Protein AF-A0A1S6JKR5-F1 (afdb_monomer)

Organism: NCBI:txid68249

Radius of gyration: 31.99 Å; Cα contacts (8 Å, |Δi|>4): 104; chains: 1; bounding box: 75×34×95 Å

Secondary structure (DSSP, 8-state):
-PPPHHHHHHHHHHHHTT--HHHHHHHTT--HHHHHHHHHHTT-----HHHHHHHHHHHHHHHHHHHHHHHHHHHHHHHHHHHHHTTTTT-EEEEEEETTEEEEEEESS--HHHHHHHHHHHHHHHHHHHHHHHHTS-HHHHHHHHHHHHHHHHHHHHHTTTTS-------

Foldseek 3Di:
DDDDPVLLVLLVVCLVVQDALVVSCVVVVHDSVNSVVSCVVVVRDHDCPVVVVVVVVVVVVVLVVLVVLLVVLVVVLVVLVVLQVCLCVQANWDWDQDPVGIDIGGHNHDDPVSVVVSVVSSVVSVVSSVVSVVVVPDPVVVVVVVVVVVVVVVVVVVVVVVPDDDDDDDD

InterPro domains:
  IPR011681 GcrA cell cycle regulator [PF07750] (2-133)

Mean predicted aligned error: 13.27 Å

Sequence (171 aa):
MPFNDEEIEELKRLHTEGLGRNAIAREMGRSLRGVSVHAERLGLTFDRTMTAVATQAKVTDAKARRAAIVQRLYARTERLLDQLEGADDGRFKFTTSTVNGIETESLDHVPGQEEKALSGAITQYMNQAVKLEQLDGDPGVEAARSMLGSLAEGLNKLAGLDGGGDDSEEG

pLDDT: mean 87.18, std 12.85, range [38.69, 98.44]

Nearest PDB structures (foldseek):
  6nrd-assembly1_4  TM=5.412E-01  e=4.257E-01  Homo sapiens
  8k8x-assembly1_B  TM=4.772E-01  e=3.757E-01  Meiothermus taiwanensis
  6nr8-assembly1_4  TM=3.986E-01  e=3.529E-01  Homo sapiens
  8k91-assembly1_C  TM=4.305E-01  e=8.473E-01  Meiothermus taiwanensis

Solvent-accessible surface area (backbone atoms only — not comparable to full-atom values): 9899 Å² total; per-residue (Å²): 129,86,77,54,73,69,55,51,52,49,50,52,51,44,47,72,74,65,50,47,66,71,55,50,17,61,75,68,73,43,54,63,66,54,52,49,57,53,32,54,77,70,71,54,80,73,88,52,63,69,58,50,50,55,48,51,50,50,51,51,52,50,51,53,51,47,55,55,48,36,54,51,34,51,57,50,37,51,55,51,49,53,44,58,60,25,4,82,76,38,60,20,77,48,73,48,80,53,99,90,42,82,47,74,49,65,30,67,54,70,55,71,69,55,47,51,52,51,53,50,50,38,51,50,37,52,55,52,32,54,54,53,52,58,74,68,47,62,67,68,58,55,51,49,51,51,53,52,49,56,48,51,54,51,51,52,55,54,62,67,63,74,76,75,83,86,86,86,77,88,133

Structure (mmCIF, N/CA/C/O backbone):
data_AF-A0A1S6JKR5-F1
#
_entry.id   AF-A0A1S6JKR5-F1
#
loop_
_atom_site.group_PDB
_atom_site.id
_atom_site.type_symbol
_atom_site.label_atom_id
_atom_site.label_alt_id
_atom_site.label_comp_id
_atom_site.label_asym_id
_atom_site.label_entity_id
_atom_site.label_seq_id
_atom_site.pdbx_PDB_ins_code
_atom_site.Cartn_x
_atom_site.Cartn_y
_atom_site.Cartn_z
_atom_site.occupancy
_atom_site.B_iso_or_equiv
_atom_site.auth_seq_id
_atom_site.auth_comp_id
_atom_site.auth_asym_id
_atom_site.auth_atom_id
_atom_site.pdbx_PDB_model_num
ATOM 1 N N . MET A 1 1 ? -21.279 18.410 32.840 1.00 65.12 1 MET A N 1
ATOM 2 C CA . MET A 1 1 ? -22.532 19.060 33.262 1.00 65.12 1 MET A CA 1
ATOM 3 C C . MET A 1 1 ? -23.430 17.968 33.814 1.00 65.12 1 MET A C 1
ATOM 5 O O . MET A 1 1 ? -23.496 16.934 33.155 1.00 65.12 1 MET A O 1
ATOM 9 N N . PRO A 1 2 ? -23.989 18.124 35.019 1.00 78.88 2 PRO A N 1
ATOM 10 C CA . PRO A 1 2 ? -24.905 17.136 35.582 1.00 78.88 2 PRO A CA 1
ATOM 11 C C . PRO A 1 2 ? -26.202 17.083 34.763 1.00 78.88 2 PRO A C 1
ATOM 13 O O . PRO A 1 2 ? -26.639 18.116 34.259 1.00 78.88 2 PRO A O 1
ATOM 16 N N . PHE A 1 3 ? -26.772 15.887 34.607 1.00 86.81 3 PHE A N 1
ATOM 17 C CA . PHE A 1 3 ? -28.137 15.710 34.103 1.00 86.81 3 PHE A CA 1
ATOM 18 C C . PHE A 1 3 ? -29.127 16.060 35.216 1.00 86.81 3 PHE A C 1
ATOM 20 O O . PHE A 1 3 ? -28.851 15.760 36.381 1.00 86.81 3 PHE A O 1
ATOM 27 N N . ASN A 1 4 ? -30.244 16.691 34.862 1.00 90.69 4 ASN A N 1
ATOM 28 C CA . ASN A 1 4 ? -31.385 16.832 35.769 1.00 90.69 4 ASN A CA 1
ATOM 29 C C . ASN A 1 4 ? -32.280 15.573 35.715 1.00 90.69 4 ASN A C 1
ATOM 31 O O . ASN A 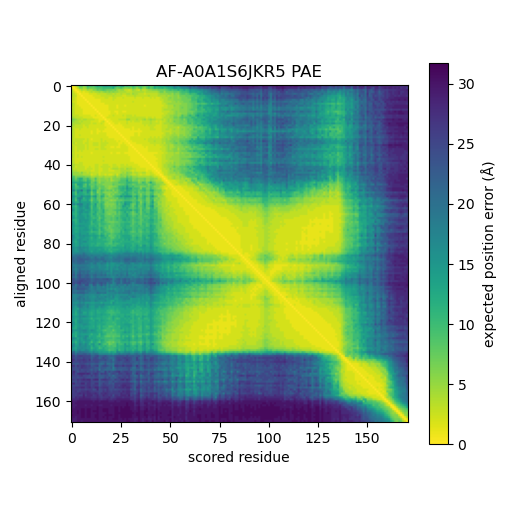1 4 ? -32.048 14.671 34.908 1.00 90.69 4 ASN A O 1
ATOM 35 N N . ASP A 1 5 ? -33.290 15.501 36.580 1.00 89.38 5 ASP A N 1
ATOM 36 C CA . ASP A 1 5 ? -34.149 14.313 36.690 1.00 89.38 5 ASP A CA 1
ATOM 37 C C . ASP A 1 5 ? -34.982 14.060 35.421 1.00 89.38 5 ASP A C 1
ATOM 39 O O . ASP A 1 5 ? -35.152 12.912 35.013 1.00 89.38 5 ASP A O 1
ATOM 43 N N . GLU A 1 6 ? -35.426 15.120 34.740 1.00 89.50 6 GLU A N 1
ATOM 44 C CA . GLU A 1 6 ? -36.140 15.025 33.458 1.00 89.50 6 GLU A CA 1
ATOM 45 C C . GLU A 1 6 ? -35.255 14.409 32.365 1.00 89.50 6 GLU A C 1
ATOM 47 O O . GLU A 1 6 ? -35.682 13.525 31.628 1.00 89.50 6 GLU A O 1
ATOM 52 N N . GLU A 1 7 ? -33.985 14.812 32.300 1.00 91.44 7 GLU A N 1
ATOM 53 C CA . GLU A 1 7 ? -33.001 14.255 31.374 1.00 91.44 7 GLU A CA 1
ATOM 54 C C . GLU A 1 7 ? -32.649 12.802 31.702 1.00 91.44 7 GLU A C 1
ATOM 56 O O . GLU A 1 7 ? -32.314 12.030 30.805 1.00 91.44 7 GLU A O 1
ATOM 61 N N . ILE A 1 8 ? -32.709 12.410 32.976 1.00 92.50 8 ILE A N 1
ATOM 62 C CA . ILE A 1 8 ? -32.499 11.020 33.392 1.00 92.50 8 ILE A CA 1
ATOM 63 C C . ILE A 1 8 ? -33.659 10.136 32.923 1.00 92.50 8 ILE A C 1
ATOM 65 O O . ILE A 1 8 ? -33.411 9.050 32.394 1.00 92.50 8 ILE A O 1
ATOM 69 N N . GLU A 1 9 ? -34.903 10.585 33.088 1.00 93.19 9 GLU A N 1
ATOM 70 C CA . GLU A 1 9 ? -36.077 9.850 32.604 1.00 93.19 9 GLU A CA 1
ATOM 71 C C . GLU A 1 9 ? -36.110 9.785 31.076 1.00 93.19 9 GLU A C 1
ATOM 73 O O . GLU A 1 9 ? -36.332 8.716 30.504 1.00 93.19 9 GLU A O 1
ATOM 78 N N . GLU A 1 10 ? -35.765 10.882 30.405 1.00 92.81 10 GLU A N 1
ATOM 79 C CA . GLU A 1 10 ? -35.659 10.913 28.950 1.00 92.81 10 GLU A CA 1
ATOM 80 C C . GLU A 1 10 ? -34.568 9.961 28.429 1.00 92.81 10 GLU A C 1
ATOM 82 O O . GLU A 1 10 ? -34.793 9.203 27.485 1.00 92.81 10 GLU A O 1
ATOM 87 N N . LEU A 1 11 ? -33.405 9.907 29.090 1.00 92.62 11 LEU A N 1
ATOM 88 C CA . LEU A 1 11 ? -32.341 8.954 28.763 1.00 92.62 11 LEU A CA 1
ATOM 89 C C . LEU A 1 11 ? -32.811 7.494 28.885 1.00 92.62 11 LEU A C 1
ATOM 91 O O . LEU A 1 11 ? -32.487 6.677 28.020 1.00 92.62 11 LEU A O 1
ATOM 95 N N . LYS A 1 12 ? -33.572 7.152 29.935 1.00 92.62 12 LYS A N 1
ATOM 96 C CA . LYS A 1 12 ? -34.139 5.802 30.115 1.00 92.62 12 LYS A CA 1
ATOM 97 C C . LYS A 1 12 ? -35.173 5.479 29.043 1.00 92.62 12 LYS A C 1
ATOM 99 O O . LYS A 1 12 ? -35.160 4.368 28.509 1.00 92.62 12 LYS A O 1
ATOM 104 N N . ARG A 1 13 ? -36.048 6.435 28.715 1.00 94.00 13 ARG A N 1
ATOM 105 C CA . ARG A 1 13 ? -37.073 6.283 27.676 1.00 94.00 13 ARG A CA 1
ATOM 106 C C . ARG A 1 13 ? -36.428 5.987 26.326 1.00 94.00 13 ARG A C 1
ATOM 108 O O . ARG A 1 13 ? -36.700 4.941 25.744 1.00 94.00 13 ARG A O 1
ATOM 115 N N . LEU A 1 14 ? -35.499 6.837 25.888 1.00 92.25 14 LEU A N 1
ATOM 116 C CA . LEU A 1 14 ? -34.803 6.677 24.608 1.00 92.25 14 LEU A CA 1
ATOM 117 C C . LEU A 1 14 ? -33.960 5.390 24.559 1.00 92.25 14 LEU A C 1
ATOM 119 O O . LEU A 1 14 ? -33.859 4.750 23.513 1.00 92.25 14 LEU A O 1
ATOM 123 N N . HIS A 1 15 ? -33.366 4.977 25.685 1.00 90.62 15 HIS A N 1
ATOM 124 C CA . HIS A 1 15 ? -32.663 3.691 25.782 1.00 90.62 15 HIS A CA 1
ATOM 125 C C . HIS A 1 15 ? -33.618 2.498 25.626 1.00 90.62 15 HIS A C 1
ATOM 127 O O . HIS A 1 15 ? -33.309 1.568 24.882 1.00 90.62 15 HIS A O 1
ATOM 133 N N . THR A 1 16 ? -34.796 2.557 26.251 1.00 90.19 16 THR A N 1
ATOM 134 C CA . THR A 1 16 ? -35.836 1.515 26.156 1.00 90.19 16 THR A CA 1
ATOM 135 C C . THR A 1 16 ? -36.433 1.428 24.749 1.00 90.19 16 THR A C 1
ATOM 137 O O . THR A 1 16 ? -36.738 0.338 24.274 1.00 90.19 16 THR A O 1
ATOM 140 N N . GLU A 1 17 ? -36.529 2.556 24.042 1.00 89.81 17 GLU A N 1
ATOM 141 C CA . GLU A 1 17 ? -36.888 2.626 22.616 1.00 89.81 17 GLU A CA 1
ATOM 142 C C . GLU A 1 17 ? -35.804 2.035 21.687 1.00 89.81 17 GLU A C 1
ATOM 144 O O . GLU A 1 17 ? -35.997 1.941 20.475 1.00 89.81 17 GLU A O 1
ATOM 149 N N . GLY A 1 18 ? -34.662 1.605 22.237 1.00 86.44 18 GLY A N 1
ATOM 150 C CA . GLY A 1 18 ? -33.584 0.948 21.502 1.00 86.44 18 GLY A CA 1
ATOM 151 C C . GLY A 1 18 ? -32.628 1.911 20.798 1.00 86.44 18 GLY A C 1
ATOM 152 O O . GLY A 1 18 ? -31.823 1.478 19.968 1.00 86.44 18 GLY A O 1
ATOM 153 N N . LEU A 1 19 ? -32.670 3.215 21.101 1.00 88.50 19 LEU A N 1
ATOM 154 C CA . LEU A 1 19 ? -31.759 4.171 20.477 1.00 88.50 19 LEU A CA 1
ATOM 155 C C . LEU A 1 19 ? -30.318 3.946 20.953 1.00 88.50 19 LEU A C 1
ATOM 157 O O . LEU A 1 19 ? -30.002 3.859 22.140 1.00 88.50 19 LEU A O 1
ATOM 161 N N . GLY A 1 20 ? -29.390 3.936 19.997 1.00 87.12 20 GLY A N 1
ATOM 162 C CA . GLY A 1 20 ? -27.963 3.916 20.299 1.00 87.12 20 GLY A CA 1
ATOM 163 C C . GLY A 1 20 ? -27.485 5.238 20.909 1.00 87.12 20 GLY A C 1
ATOM 164 O O . GLY A 1 20 ? -27.993 6.312 20.585 1.00 87.12 20 GLY A O 1
ATOM 165 N N . ARG A 1 21 ? -26.417 5.185 21.715 1.00 89.75 21 ARG A N 1
ATOM 166 C CA . ARG A 1 21 ? -25.808 6.345 22.401 1.00 89.75 21 ARG A CA 1
ATOM 167 C C . ARG A 1 21 ? -25.702 7.614 21.545 1.00 89.75 21 ARG A C 1
ATOM 169 O O . ARG A 1 21 ? -25.976 8.710 22.022 1.00 89.75 21 ARG A O 1
ATOM 176 N N . ASN A 1 22 ? -25.243 7.484 20.298 1.00 89.38 22 ASN A N 1
ATOM 177 C CA . ASN A 1 22 ? -25.026 8.638 19.421 1.00 89.38 22 ASN A CA 1
ATOM 178 C C . ASN A 1 22 ? -26.343 9.298 18.981 1.00 89.38 22 ASN A C 1
ATOM 180 O O . ASN A 1 22 ? -26.353 10.503 18.745 1.00 89.38 22 ASN A O 1
ATOM 184 N N . ALA A 1 23 ? -27.421 8.521 18.846 1.00 90.06 23 ALA A N 1
ATOM 185 C CA . ALA A 1 23 ? -28.747 9.045 18.541 1.00 90.06 23 ALA A CA 1
ATOM 186 C C . ALA A 1 23 ? -29.311 9.784 19.760 1.00 90.06 23 ALA A C 1
ATOM 188 O O . ALA A 1 23 ? -29.676 10.944 19.627 1.00 90.06 23 ALA A O 1
ATOM 189 N N . ILE A 1 24 ? -29.222 9.182 20.951 1.00 92.56 24 ILE A N 1
ATOM 190 C CA . ILE A 1 24 ? -29.636 9.810 22.218 1.00 92.56 24 ILE A CA 1
ATOM 191 C C . ILE A 1 24 ? -28.911 11.141 22.456 1.00 92.56 24 ILE A C 1
ATOM 193 O O . ILE A 1 24 ? -29.525 12.140 22.806 1.00 92.56 24 ILE A O 1
ATOM 197 N N . ALA A 1 25 ? -27.598 11.186 22.229 1.00 93.50 25 ALA A N 1
ATOM 198 C CA . ALA A 1 25 ? -26.822 12.414 22.386 1.00 93.50 25 ALA A CA 1
ATOM 199 C C . ALA A 1 25 ? -27.276 13.539 21.441 1.00 93.50 25 ALA A C 1
ATOM 201 O O . ALA A 1 25 ? -27.285 14.701 21.845 1.00 93.50 25 ALA A O 1
ATOM 202 N N . ARG A 1 26 ? -27.658 13.202 20.200 1.00 93.56 26 ARG A N 1
ATOM 203 C CA . ARG A 1 26 ? -28.218 14.174 19.251 1.00 93.56 26 ARG A CA 1
ATOM 204 C C . ARG A 1 26 ? -29.605 14.637 19.679 1.00 93.56 26 ARG A C 1
ATOM 206 O O . ARG A 1 26 ? -29.838 15.838 19.661 1.00 93.56 26 ARG A O 1
ATOM 213 N N . GLU A 1 27 ? -30.456 13.707 20.097 1.00 93.12 27 GLU A N 1
ATOM 214 C CA . GLU A 1 27 ? -31.832 13.985 20.518 1.00 93.12 27 GLU A CA 1
ATOM 215 C C . GLU A 1 27 ? -31.870 14.908 21.742 1.00 93.12 27 GLU A C 1
ATOM 217 O O . GLU A 1 27 ? -32.544 15.930 21.749 1.00 93.12 27 GLU A O 1
ATOM 222 N N . MET A 1 28 ? -31.050 14.609 22.751 1.00 92.44 28 MET A N 1
ATOM 223 C CA . MET A 1 28 ? -30.989 15.383 23.993 1.00 92.44 28 MET A CA 1
ATOM 224 C C . MET A 1 28 ? -30.105 16.639 23.892 1.00 92.44 28 MET A C 1
ATOM 226 O O . MET A 1 28 ? -29.963 17.373 24.868 1.00 92.44 28 MET A O 1
ATOM 230 N N . GLY A 1 29 ? -29.407 16.857 22.769 1.00 91.94 29 GLY A N 1
ATOM 231 C CA . GLY A 1 29 ? -28.412 17.931 22.644 1.00 91.94 29 GLY A CA 1
ATOM 232 C C . GLY A 1 29 ? -27.248 17.815 23.643 1.00 91.94 29 GLY A C 1
ATOM 233 O O . GLY A 1 29 ? -26.657 18.818 24.053 1.00 91.94 29 GLY A O 1
ATOM 234 N N . ARG A 1 30 ? -26.912 16.594 24.078 1.00 92.56 30 ARG A N 1
ATOM 235 C CA . ARG A 1 30 ? -25.883 16.319 25.093 1.00 92.56 30 ARG A CA 1
ATOM 236 C C . ARG A 1 30 ? -24.624 15.723 24.476 1.00 92.56 30 ARG A C 1
ATOM 238 O O . ARG A 1 30 ? -24.634 15.099 23.420 1.00 92.56 30 ARG A O 1
ATOM 245 N N . SER A 1 31 ? -23.492 15.884 25.161 1.00 92.50 31 SER A N 1
ATOM 246 C CA . SER A 1 31 ? -22.243 15.272 24.707 1.00 92.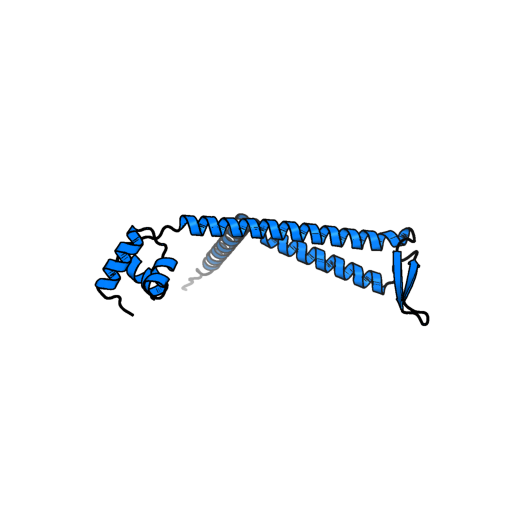50 31 SER A CA 1
ATOM 247 C C . SER A 1 31 ? -22.292 13.747 24.848 1.00 92.50 31 SER A C 1
ATOM 249 O O . SER A 1 31 ? -22.833 13.208 25.816 1.00 92.50 31 SER A O 1
ATOM 251 N N . LEU A 1 32 ? -21.639 13.039 23.922 1.00 91.62 32 LEU A N 1
ATOM 252 C CA . LEU A 1 32 ? -21.511 11.574 23.951 1.00 91.62 32 LEU A CA 1
ATOM 253 C C . LEU A 1 32 ? -20.948 11.049 25.280 1.00 91.62 32 LEU A C 1
ATOM 255 O O . LEU A 1 32 ? -21.342 9.982 25.759 1.00 91.62 32 LEU A O 1
ATOM 259 N N . ARG A 1 33 ? -20.011 11.804 25.870 1.00 91.12 33 ARG A N 1
ATOM 260 C CA . ARG A 1 33 ? -19.409 11.489 27.169 1.00 91.12 33 ARG A CA 1
ATOM 261 C C . ARG A 1 33 ? -20.423 11.641 28.299 1.00 91.12 33 ARG A C 1
ATOM 263 O O . ARG A 1 33 ? -20.469 10.767 29.154 1.00 91.12 33 ARG A O 1
ATOM 270 N N . GLY A 1 34 ? -21.238 12.698 28.281 1.00 92.25 34 GLY A N 1
ATOM 271 C CA . GLY A 1 34 ? -22.309 12.900 29.258 1.00 92.25 34 GLY A CA 1
ATOM 272 C C . GLY A 1 34 ? -23.298 11.738 29.249 1.00 92.25 34 GLY A C 1
ATOM 273 O O . GLY A 1 34 ? -23.479 11.086 30.270 1.00 92.25 34 GLY A O 1
ATOM 274 N N . VAL A 1 35 ? -23.831 11.401 28.072 1.00 92.38 35 VAL A N 1
ATOM 275 C CA . VAL A 1 35 ? -24.754 10.266 27.908 1.00 92.38 35 VAL A CA 1
ATOM 276 C C . VAL A 1 35 ? -24.126 8.952 28.383 1.00 92.38 35 VAL A C 1
ATOM 278 O O . VAL A 1 35 ? -24.772 8.206 29.105 1.00 92.38 35 VAL A O 1
ATOM 281 N N . SER A 1 36 ? -22.858 8.676 28.042 1.00 90.50 36 SER A N 1
ATOM 282 C CA . SER A 1 36 ? -22.185 7.436 28.477 1.00 90.50 36 SER A CA 1
ATOM 283 C C . SER A 1 36 ? -22.052 7.343 29.997 1.00 90.50 36 SER A C 1
ATOM 285 O O . SER A 1 36 ? -22.401 6.320 30.570 1.00 90.50 36 SER A O 1
ATOM 287 N N . VAL A 1 37 ? -21.566 8.408 30.645 1.00 92.94 37 VAL A N 1
ATOM 288 C CA . VAL A 1 37 ? -21.341 8.427 32.100 1.00 92.94 37 VAL A CA 1
ATOM 289 C C . VAL A 1 37 ? -22.659 8.286 32.861 1.00 92.94 37 VAL A C 1
ATOM 291 O O . VAL A 1 37 ? -22.720 7.582 33.865 1.00 92.94 37 VAL A O 1
ATOM 294 N N . HIS A 1 38 ? -23.721 8.945 32.396 1.00 92.19 38 HIS A N 1
ATOM 295 C CA . HIS A 1 38 ? -25.028 8.861 33.042 1.00 92.19 38 HIS A CA 1
ATOM 296 C C . HIS A 1 38 ? -25.724 7.521 32.776 1.00 92.19 38 HIS A C 1
ATOM 298 O O . HIS A 1 38 ? -26.278 6.949 33.707 1.00 92.19 38 HIS A O 1
ATOM 304 N N . ALA A 1 39 ? -25.619 6.968 31.566 1.00 90.75 39 ALA A N 1
ATOM 305 C CA . ALA A 1 39 ? -26.115 5.626 31.264 1.00 90.75 39 ALA A CA 1
ATOM 306 C C . ALA A 1 39 ? -25.418 4.553 32.119 1.00 90.75 39 ALA A C 1
ATOM 308 O O . ALA A 1 39 ? -26.088 3.693 32.680 1.00 90.75 39 ALA A O 1
ATOM 309 N N . GLU A 1 40 ? -24.096 4.649 32.293 1.00 91.06 40 GLU A N 1
ATOM 310 C CA . GLU A 1 40 ? -23.317 3.739 33.143 1.00 91.06 40 GLU A CA 1
ATOM 311 C C . GLU A 1 40 ? -23.742 3.820 34.615 1.00 91.06 40 GLU A C 1
ATOM 313 O O . GLU A 1 40 ? -23.974 2.793 35.247 1.00 91.06 40 GLU A O 1
ATOM 318 N N . ARG A 1 41 ? -23.947 5.035 35.144 1.00 90.88 41 ARG A N 1
ATOM 319 C CA . ARG A 1 41 ? -24.485 5.244 36.502 1.00 90.88 41 ARG A CA 1
ATOM 320 C C . ARG A 1 41 ? -25.880 4.646 36.701 1.00 90.88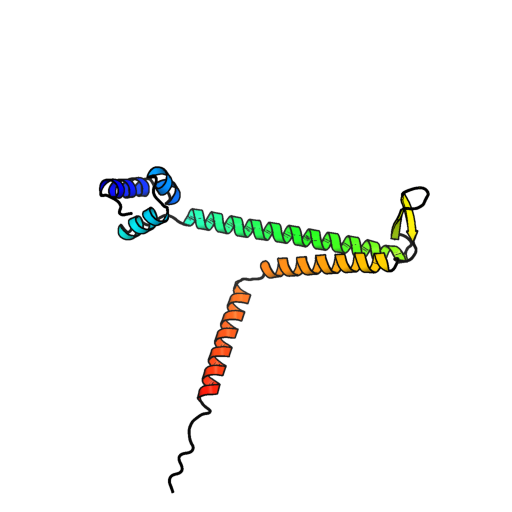 41 ARG A C 1
ATOM 322 O O . ARG A 1 41 ? -26.222 4.292 37.822 1.00 90.88 41 ARG A O 1
ATOM 329 N N . LEU A 1 42 ? -26.670 4.554 35.634 1.00 90.69 42 LEU A N 1
ATOM 330 C CA . LEU A 1 42 ? -28.013 3.971 35.629 1.00 90.69 42 LEU A CA 1
ATOM 331 C C . LEU A 1 42 ? -28.011 2.465 35.306 1.00 90.69 42 LEU A C 1
ATOM 333 O O . LEU A 1 42 ? -29.077 1.859 35.265 1.00 90.69 42 LEU A O 1
ATOM 337 N N . GLY A 1 43 ? -26.843 1.859 35.054 1.00 90.19 43 GLY A N 1
ATOM 338 C CA . GLY A 1 43 ? -26.725 0.452 34.661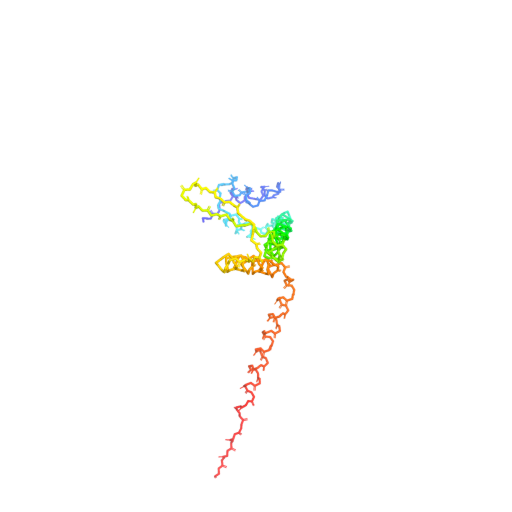 1.00 90.19 43 GLY A CA 1
ATOM 339 C C . GLY A 1 43 ? -27.228 0.144 33.244 1.00 90.19 43 GLY A C 1
ATOM 340 O O . GLY A 1 43 ? -27.431 -1.019 32.901 1.00 90.19 43 GLY A O 1
ATOM 341 N N . LEU A 1 44 ? -27.432 1.164 32.406 1.00 90.50 44 LEU A N 1
ATOM 342 C CA . LEU A 1 44 ? -27.912 1.006 31.036 1.00 90.50 44 LEU A CA 1
ATOM 343 C C . LEU A 1 44 ? -26.758 0.584 30.122 1.00 90.50 44 LEU A C 1
ATOM 345 O O . LEU A 1 44 ? -25.714 1.239 30.054 1.00 90.50 44 LEU A O 1
ATOM 349 N N . THR A 1 45 ? -26.957 -0.497 29.371 1.00 85.75 45 THR A N 1
ATOM 350 C CA . THR A 1 45 ? -25.977 -0.990 28.397 1.00 85.75 45 THR A CA 1
ATOM 351 C C . THR A 1 45 ? -26.485 -0.765 26.980 1.00 85.75 45 THR A C 1
ATOM 353 O O . THR A 1 45 ? -27.628 -1.067 26.653 1.00 85.75 45 THR A O 1
ATOM 356 N N . PHE A 1 46 ? -25.647 -0.188 26.124 1.00 85.56 46 PHE A N 1
ATOM 357 C CA . PHE A 1 46 ? -25.974 -0.021 24.709 1.00 85.56 46 PHE A CA 1
ATOM 358 C C . PHE A 1 46 ? -25.547 -1.258 23.935 1.00 85.56 46 PHE A C 1
ATOM 360 O O . PHE A 1 46 ? -24.427 -1.737 24.131 1.00 85.56 46 PHE A O 1
ATOM 367 N N . ASP A 1 47 ? -26.391 -1.713 23.013 1.00 78.31 47 ASP A N 1
ATOM 368 C CA . ASP A 1 47 ? -26.010 -2.763 22.080 1.00 78.31 47 ASP A CA 1
ATOM 369 C C . ASP A 1 47 ? -24.834 -2.294 21.204 1.00 78.31 47 ASP A C 1
ATOM 371 O O . ASP A 1 47 ? -24.899 -1.287 20.491 1.00 78.31 47 ASP A O 1
ATOM 375 N N . ARG A 1 48 ? -23.716 -3.019 21.299 1.00 76.69 48 ARG A N 1
ATOM 376 C CA . ARG A 1 48 ? -22.496 -2.765 20.522 1.00 76.69 48 ARG A CA 1
ATOM 377 C C . ARG A 1 48 ? -22.327 -3.749 19.368 1.00 76.69 48 ARG A C 1
ATOM 379 O O . ARG A 1 48 ? -21.396 -3.565 18.584 1.00 76.69 48 ARG A O 1
ATOM 386 N N . THR A 1 49 ? -23.200 -4.748 19.230 1.00 78.75 49 THR A N 1
ATOM 387 C CA . THR A 1 49 ? -23.095 -5.802 18.209 1.00 78.75 49 THR A CA 1
ATOM 388 C C . THR A 1 49 ? -23.078 -5.207 16.805 1.00 78.75 49 THR A C 1
ATOM 390 O O . THR A 1 49 ? -22.145 -5.463 16.048 1.00 78.75 49 THR A O 1
ATOM 393 N N . MET A 1 50 ? -24.006 -4.300 16.487 1.00 72.62 50 MET A N 1
ATOM 394 C CA . MET A 1 50 ? -24.039 -3.609 15.194 1.00 72.62 50 MET A CA 1
ATOM 395 C C . MET A 1 50 ? -22.765 -2.800 14.909 1.00 72.62 50 MET A C 1
ATOM 397 O O . MET A 1 50 ? -22.289 -2.763 13.776 1.00 72.62 50 MET A O 1
ATOM 401 N N . THR A 1 51 ? -22.172 -2.178 15.934 1.00 78.19 51 THR A N 1
ATOM 402 C CA . THR A 1 51 ? -20.913 -1.426 15.779 1.00 78.19 51 THR A CA 1
ATOM 403 C C . THR A 1 51 ? -19.730 -2.366 15.550 1.00 78.19 51 THR A C 1
ATOM 405 O O . THR A 1 51 ? -18.869 -2.074 14.718 1.00 78.19 51 THR A O 1
ATOM 408 N N . ALA A 1 52 ? -19.692 -3.503 16.250 1.00 74.81 52 ALA A N 1
ATOM 409 C CA . ALA A 1 52 ? -18.670 -4.529 16.073 1.00 74.81 52 ALA A CA 1
ATOM 410 C C . ALA A 1 52 ? -18.749 -5.160 14.675 1.00 74.81 52 ALA A C 1
ATOM 412 O O . ALA A 1 52 ? -17.734 -5.230 13.989 1.00 74.81 52 ALA A O 1
ATOM 413 N N . VAL A 1 53 ? -19.953 -5.509 14.206 1.00 78.69 53 VAL A N 1
ATOM 414 C CA . VAL A 1 53 ? -20.192 -6.027 12.848 1.00 78.69 53 VAL A CA 1
ATOM 415 C C . VAL A 1 53 ? -19.767 -5.008 11.791 1.00 78.69 53 VAL A C 1
ATOM 417 O O . VAL A 1 53 ? -19.023 -5.351 10.876 1.00 78.69 53 VAL A O 1
ATOM 420 N N . ALA A 1 54 ? -20.159 -3.738 11.936 1.00 74.12 54 ALA A N 1
ATOM 421 C CA . ALA A 1 54 ? -19.758 -2.684 11.003 1.00 74.12 54 ALA A CA 1
ATOM 422 C C . ALA A 1 54 ? -18.237 -2.449 10.995 1.00 74.12 54 ALA A C 1
ATOM 424 O O . ALA A 1 54 ? -17.651 -2.180 9.947 1.00 74.12 54 ALA A O 1
ATOM 425 N N . THR A 1 55 ? -17.586 -2.553 12.155 1.00 84.12 55 THR A N 1
ATOM 426 C CA . THR A 1 55 ? -16.125 -2.441 12.264 1.00 84.12 55 THR A CA 1
ATOM 427 C C . THR A 1 55 ? -15.445 -3.625 11.588 1.00 84.12 55 THR A C 1
ATOM 429 O O . THR A 1 55 ? -14.539 -3.421 10.785 1.00 84.12 55 THR A O 1
ATOM 432 N N . GLN A 1 56 ? -15.919 -4.845 11.844 1.00 78.44 56 GLN A N 1
ATOM 433 C CA . GLN A 1 56 ? -15.377 -6.052 11.233 1.00 78.44 56 GLN A CA 1
ATOM 434 C C . GLN A 1 56 ? -15.541 -6.035 9.710 1.00 78.44 56 GLN A C 1
ATOM 436 O O . GLN A 1 56 ? -14.591 -6.345 8.997 1.00 78.44 56 GLN A O 1
ATOM 441 N N . ALA A 1 57 ? -16.699 -5.595 9.207 1.00 83.12 57 ALA A N 1
ATOM 442 C CA . ALA A 1 57 ? -16.927 -5.407 7.777 1.00 83.12 57 ALA A CA 1
ATOM 443 C C . ALA A 1 57 ? -15.905 -4.433 7.170 1.00 83.12 57 ALA A C 1
ATOM 445 O O . ALA A 1 57 ? -15.245 -4.770 6.193 1.00 83.12 57 ALA A O 1
ATOM 446 N N . LYS A 1 58 ? -15.669 -3.277 7.809 1.00 85.44 58 LYS A N 1
ATOM 447 C CA . LYS A 1 58 ? -14.646 -2.315 7.359 1.00 85.44 58 LYS A CA 1
ATOM 448 C C . LYS A 1 58 ? -13.233 -2.892 7.364 1.00 85.44 58 LYS A C 1
ATOM 450 O O . LYS A 1 58 ? -12.448 -2.564 6.478 1.00 85.44 58 LYS A O 1
ATOM 455 N N . VAL A 1 59 ? -12.889 -3.713 8.356 1.00 86.44 59 VAL A N 1
ATOM 456 C CA . VAL A 1 59 ? -11.582 -4.385 8.420 1.00 86.44 59 VAL A CA 1
ATOM 457 C C . VAL A 1 59 ? -11.433 -5.364 7.256 1.00 86.44 59 VAL A C 1
ATOM 459 O O . VAL A 1 59 ? -10.412 -5.333 6.568 1.00 86.44 59 VAL A O 1
ATOM 462 N N . THR A 1 60 ? -12.460 -6.174 6.992 1.00 86.50 60 THR A N 1
ATOM 463 C CA . THR A 1 60 ? -12.490 -7.099 5.853 1.00 86.50 60 THR A CA 1
ATOM 464 C C . THR A 1 60 ? -12.385 -6.351 4.523 1.00 86.50 60 THR A C 1
ATOM 466 O O . THR A 1 60 ? -11.546 -6.702 3.694 1.00 86.50 60 THR A O 1
ATOM 469 N N . ASP A 1 61 ? -13.148 -5.271 4.341 1.00 88.12 61 ASP A N 1
ATOM 470 C CA . ASP A 1 61 ? -13.100 -4.437 3.135 1.00 88.12 61 ASP A CA 1
ATOM 471 C C . ASP A 1 61 ? -11.719 -3.800 2.936 1.00 88.12 61 ASP A C 1
ATOM 473 O O . ASP A 1 61 ? -11.192 -3.750 1.822 1.00 88.12 61 ASP A O 1
ATOM 477 N N . ALA A 1 62 ? -11.101 -3.322 4.020 1.00 89.06 62 ALA A N 1
ATOM 478 C CA . ALA A 1 62 ? -9.765 -2.743 3.977 1.00 89.06 62 ALA A CA 1
ATOM 479 C C . ALA A 1 62 ? -8.709 -3.786 3.588 1.00 89.06 62 ALA A C 1
ATOM 481 O O . ALA A 1 62 ? -7.851 -3.487 2.756 1.00 89.06 62 ALA A O 1
ATOM 482 N N . LYS A 1 63 ? -8.798 -5.006 4.133 1.00 90.75 63 LYS A N 1
ATOM 483 C CA . LYS A 1 63 ? -7.921 -6.128 3.770 1.00 90.75 63 LYS A CA 1
ATOM 484 C C . LYS A 1 63 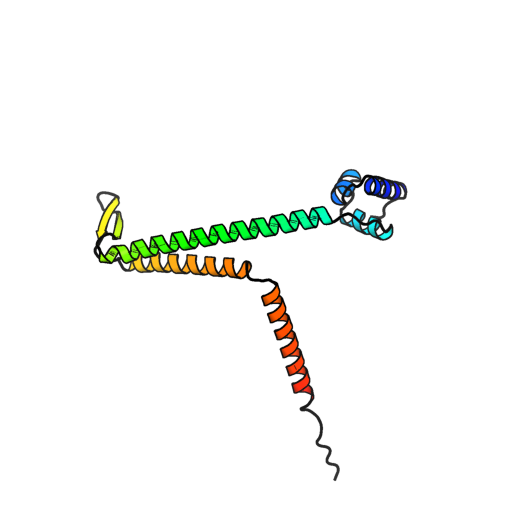? -8.089 -6.512 2.299 1.00 90.75 63 LYS A C 1
ATOM 486 O O . LYS A 1 63 ? -7.104 -6.607 1.573 1.00 90.75 63 LYS A O 1
ATOM 491 N N . ALA A 1 64 ? -9.328 -6.630 1.819 1.00 92.50 64 ALA A N 1
ATOM 492 C CA . ALA A 1 64 ? -9.606 -6.906 0.410 1.00 92.50 64 ALA A CA 1
ATOM 493 C C . ALA A 1 64 ? -9.031 -5.815 -0.513 1.00 92.50 64 ALA A C 1
ATOM 495 O O . ALA A 1 64 ? -8.414 -6.112 -1.537 1.00 92.50 64 ALA A O 1
ATOM 496 N N . ARG A 1 65 ? -9.170 -4.540 -0.127 1.00 94.75 65 ARG A N 1
ATOM 497 C CA . ARG A 1 65 ? -8.604 -3.417 -0.884 1.00 94.75 65 ARG A CA 1
ATOM 498 C C . ARG A 1 65 ? -7.076 -3.440 -0.904 1.00 94.75 65 ARG A C 1
ATOM 500 O O . ARG A 1 65 ? -6.499 -3.161 -1.953 1.00 94.75 65 ARG A O 1
ATOM 507 N N . ARG A 1 66 ? -6.420 -3.766 0.213 1.00 95.38 66 ARG A N 1
ATOM 508 C CA . ARG A 1 66 ? -4.956 -3.910 0.263 1.00 95.38 66 ARG A CA 1
ATOM 509 C C . ARG A 1 66 ? -4.475 -5.045 -0.631 1.00 95.38 66 ARG A C 1
ATOM 511 O O . ARG A 1 66 ? -3.607 -4.798 -1.463 1.00 95.38 66 ARG A O 1
ATOM 518 N N . ALA A 1 67 ? -5.105 -6.216 -0.563 1.00 95.12 67 ALA A N 1
ATOM 519 C CA . ALA A 1 67 ? -4.787 -7.340 -1.443 1.00 95.12 67 ALA A CA 1
ATOM 520 C C . ALA A 1 67 ? -4.904 -6.958 -2.932 1.00 95.12 67 ALA A C 1
ATOM 522 O O . ALA A 1 67 ? -4.003 -7.236 -3.721 1.00 95.12 67 ALA A O 1
ATOM 523 N N . ALA A 1 68 ? -5.962 -6.238 -3.318 1.00 96.88 68 ALA A N 1
ATOM 524 C CA . ALA A 1 68 ? -6.121 -5.754 -4.691 1.00 96.88 68 ALA A CA 1
ATOM 525 C C . ALA A 1 68 ? -5.023 -4.757 -5.114 1.00 96.88 68 ALA A C 1
ATOM 527 O O . ALA A 1 68 ? -4.597 -4.754 -6.268 1.00 96.88 68 ALA A O 1
ATOM 528 N N . ILE A 1 69 ? -4.550 -3.903 -4.200 1.00 97.88 69 ILE A N 1
ATOM 529 C CA . ILE A 1 69 ? -3.435 -2.984 -4.469 1.00 97.88 69 ILE A CA 1
ATOM 530 C C . ILE A 1 69 ? -2.131 -3.762 -4.655 1.00 97.88 69 ILE A C 1
ATOM 532 O O . ILE A 1 69 ? -1.421 -3.493 -5.618 1.00 97.88 69 ILE A O 1
ATOM 536 N N . VAL A 1 70 ? -1.846 -4.740 -3.793 1.00 98.00 70 VAL A N 1
ATOM 537 C CA . VAL A 1 70 ? -0.660 -5.607 -3.898 1.00 98.00 70 VAL A CA 1
ATOM 538 C C . VAL A 1 70 ? -0.612 -6.298 -5.261 1.00 98.00 70 VAL A C 1
ATOM 540 O O . VAL A 1 70 ? 0.386 -6.181 -5.967 1.00 98.00 70 VAL A O 1
ATOM 543 N N . GLN A 1 71 ? -1.722 -6.897 -5.701 1.00 98.00 71 GLN A N 1
ATOM 544 C CA . GLN A 1 71 ? -1.818 -7.521 -7.028 1.00 98.00 71 GLN A CA 1
ATOM 545 C C . GLN A 1 71 ? -1.510 -6.536 -8.166 1.00 98.00 71 GLN A C 1
ATOM 547 O O . GLN A 1 71 ? -0.816 -6.868 -9.122 1.00 98.00 71 GLN A O 1
ATOM 552 N N . ARG A 1 72 ? -1.977 -5.286 -8.058 1.00 98.25 72 ARG A N 1
ATOM 553 C CA . ARG A 1 72 ? -1.669 -4.243 -9.051 1.00 98.25 72 ARG A CA 1
ATOM 554 C C . ARG A 1 72 ? -0.207 -3.806 -9.023 1.00 98.25 72 ARG A C 1
ATOM 556 O O . ARG A 1 72 ? 0.310 -3.438 -10.074 1.00 98.25 72 ARG A O 1
ATOM 563 N N . LEU A 1 73 ? 0.434 -3.801 -7.854 1.00 98.25 73 LEU A N 1
ATOM 564 C CA . LEU A 1 73 ? 1.860 -3.501 -7.727 1.00 98.25 73 LEU A CA 1
ATOM 565 C C . LEU A 1 73 ? 2.696 -4.602 -8.382 1.00 98.25 73 LEU A C 1
ATOM 567 O O . LEU A 1 73 ? 3.561 -4.273 -9.185 1.00 98.25 73 LEU A O 1
ATOM 571 N N . TYR A 1 74 ? 2.374 -5.876 -8.140 1.00 98.19 74 TYR A N 1
ATOM 572 C CA . TYR A 1 74 ? 3.023 -7.007 -8.813 1.00 98.19 74 TYR A CA 1
ATOM 573 C C . TYR A 1 74 ? 2.843 -6.956 -10.326 1.00 98.19 74 TYR A C 1
ATOM 575 O O . TYR A 1 74 ? 3.837 -6.912 -11.044 1.00 98.19 74 TYR A O 1
ATOM 583 N N . ALA A 1 75 ? 1.614 -6.779 -10.813 1.00 98.38 75 ALA A N 1
ATOM 584 C CA . ALA A 1 75 ? 1.364 -6.637 -12.246 1.00 98.38 75 ALA A CA 1
ATOM 585 C C . ALA A 1 75 ? 2.085 -5.424 -12.868 1.00 98.38 75 ALA A C 1
ATOM 587 O O . ALA A 1 75 ? 2.374 -5.405 -14.064 1.00 98.38 75 ALA A O 1
ATOM 588 N N . ARG A 1 76 ? 2.349 -4.363 -12.092 1.00 98.06 76 ARG A N 1
ATOM 589 C CA . ARG A 1 76 ? 3.140 -3.224 -12.572 1.00 98.06 76 ARG A CA 1
ATOM 590 C C . ARG A 1 76 ? 4.625 -3.563 -12.616 1.00 98.06 76 ARG A C 1
ATOM 592 O O . ARG A 1 76 ? 5.261 -3.187 -13.593 1.00 98.06 76 ARG A O 1
ATOM 599 N N . THR A 1 77 ? 5.145 -4.251 -11.603 1.00 98.38 77 THR A N 1
ATOM 600 C CA . THR A 1 77 ? 6.522 -4.754 -11.564 1.00 98.38 77 THR A CA 1
ATOM 601 C C . THR A 1 77 ? 6.800 -5.704 -12.725 1.00 98.38 77 THR A C 1
ATOM 603 O O . THR A 1 77 ? 7.771 -5.483 -13.437 1.00 98.38 77 THR A O 1
ATOM 606 N N . GLU A 1 78 ? 5.921 -6.678 -12.974 1.00 98.25 78 GLU A N 1
ATOM 607 C CA . GLU A 1 78 ? 6.019 -7.624 -14.098 1.00 98.25 78 GLU A CA 1
ATOM 608 C C . GLU A 1 78 ? 6.176 -6.888 -15.431 1.00 98.25 78 GLU A C 1
ATOM 610 O O . GLU A 1 78 ? 7.134 -7.119 -16.150 1.00 98.25 78 GLU A O 1
ATOM 615 N N . ARG A 1 79 ? 5.335 -5.884 -15.707 1.00 97.19 79 ARG A N 1
ATOM 616 C CA . ARG A 1 79 ? 5.453 -5.094 -16.948 1.00 97.19 79 ARG A CA 1
ATOM 617 C C . ARG A 1 79 ? 6.767 -4.326 -17.077 1.00 97.19 79 ARG A C 1
ATOM 619 O O . ARG A 1 79 ? 7.191 -4.050 -18.194 1.00 97.19 79 ARG A O 1
ATOM 626 N N . LEU A 1 80 ? 7.354 -3.881 -15.964 1.00 96.69 80 LEU A N 1
ATOM 627 C CA . LEU A 1 80 ? 8.646 -3.192 -15.996 1.00 96.69 80 LEU A CA 1
ATOM 628 C C . LEU A 1 80 ? 9.790 -4.185 -16.220 1.00 96.69 80 LEU A C 1
ATOM 630 O O . LEU A 1 80 ? 10.735 -3.846 -16.925 1.00 96.69 80 LEU A O 1
ATOM 634 N N . LEU A 1 81 ? 9.684 -5.396 -15.666 1.00 96.62 81 LEU A N 1
ATOM 635 C CA . LEU A 1 81 ? 10.605 -6.496 -15.953 1.00 96.62 81 LEU A CA 1
ATOM 636 C C . LEU A 1 81 ? 10.509 -6.903 -17.427 1.00 96.62 81 LEU A C 1
ATOM 638 O O . LEU A 1 81 ? 11.524 -6.858 -18.109 1.00 96.62 81 LEU A O 1
ATOM 642 N N . ASP A 1 82 ? 9.300 -7.122 -17.955 1.00 95.81 82 ASP A N 1
ATOM 643 C CA . ASP A 1 82 ? 9.070 -7.412 -19.380 1.00 95.81 82 ASP A CA 1
ATOM 644 C C . ASP A 1 82 ? 9.674 -6.334 -20.295 1.00 95.81 82 ASP A C 1
ATOM 646 O O . ASP A 1 82 ? 10.148 -6.619 -21.397 1.00 95.81 82 ASP A O 1
ATOM 650 N N . GLN A 1 83 ? 9.625 -5.067 -19.864 1.00 94.06 83 GLN A N 1
ATOM 651 C CA . GLN A 1 83 ? 10.220 -3.962 -20.606 1.00 94.06 83 GLN A CA 1
ATOM 652 C C . GLN A 1 83 ? 11.749 -4.050 -20.606 1.00 94.06 83 GLN A C 1
ATOM 654 O O . GLN A 1 83 ? 12.339 -3.893 -21.671 1.00 94.06 83 GLN A O 1
ATOM 659 N N . LEU A 1 84 ? 12.375 -4.291 -19.448 1.00 94.50 84 LEU A N 1
ATOM 660 C CA . LEU A 1 84 ? 13.827 -4.462 -19.329 1.00 94.50 84 LEU A CA 1
ATOM 661 C C . LEU A 1 84 ? 14.312 -5.672 -20.138 1.00 94.50 84 LEU A C 1
ATOM 663 O O . LEU A 1 84 ? 15.215 -5.534 -20.955 1.00 94.50 84 LEU A O 1
ATOM 667 N N . GLU A 1 85 ? 13.660 -6.821 -19.970 1.00 94.44 85 GLU A N 1
ATOM 668 C CA . GLU A 1 85 ? 13.960 -8.073 -20.678 1.00 94.44 85 GLU A CA 1
ATOM 669 C C . GLU A 1 85 ? 13.704 -7.957 -22.185 1.00 94.44 85 GLU A C 1
ATOM 671 O O . GLU A 1 85 ? 14.380 -8.577 -23.000 1.00 94.44 85 GLU A O 1
ATOM 676 N N . GLY A 1 86 ? 12.759 -7.106 -22.593 1.00 93.19 86 GLY A N 1
ATOM 677 C CA . GLY A 1 86 ? 12.493 -6.829 -23.999 1.00 93.19 86 GLY A CA 1
ATOM 678 C C . GLY A 1 86 ? 13.678 -6.222 -24.754 1.00 93.19 86 GLY A C 1
ATOM 679 O O . GLY A 1 86 ? 13.676 -6.268 -25.983 1.00 93.19 86 GLY A O 1
ATOM 680 N N . ALA A 1 87 ? 14.677 -5.663 -24.066 1.00 90.62 87 ALA A N 1
ATOM 681 C CA . ALA A 1 87 ? 15.879 -5.138 -24.706 1.00 90.62 87 ALA A CA 1
ATOM 682 C C . ALA A 1 87 ? 16.706 -6.223 -25.401 1.00 90.62 87 ALA A C 1
ATOM 684 O O . ALA A 1 87 ? 17.163 -5.983 -26.515 1.00 90.62 87 ALA A O 1
ATOM 685 N N . ASP A 1 88 ? 16.800 -7.419 -24.811 1.00 88.88 88 ASP A N 1
ATOM 686 C CA . ASP A 1 88 ? 17.589 -8.537 -25.352 1.00 88.88 88 ASP A CA 1
ATOM 687 C C . ASP A 1 88 ? 17.110 -8.964 -26.755 1.00 88.88 88 ASP A C 1
ATOM 689 O O . ASP A 1 88 ? 17.892 -9.441 -27.576 1.00 88.88 88 ASP A O 1
ATOM 693 N N . ASP A 1 89 ? 15.829 -8.718 -27.060 1.00 91.38 89 ASP A N 1
ATOM 694 C CA . ASP A 1 89 ? 15.199 -8.995 -28.356 1.00 91.38 89 ASP A CA 1
ATOM 695 C C . ASP A 1 89 ? 15.009 -7.736 -29.232 1.00 91.38 89 ASP A C 1
ATOM 697 O O . ASP A 1 89 ? 14.257 -7.764 -30.213 1.00 91.38 89 ASP A O 1
ATOM 701 N N . GLY A 1 90 ? 15.592 -6.589 -28.866 1.00 91.75 90 GLY A N 1
ATOM 702 C CA . GLY A 1 90 ? 15.422 -5.331 -29.605 1.00 91.75 90 GLY A CA 1
ATOM 703 C C . GLY A 1 90 ? 14.041 -4.676 -29.461 1.00 91.75 90 GLY A C 1
ATOM 704 O O . GLY A 1 90 ? 13.659 -3.827 -30.270 1.00 91.75 90 GLY A O 1
ATOM 705 N N . ARG A 1 91 ? 13.237 -5.082 -28.470 1.00 93.50 91 ARG A N 1
ATOM 706 C CA . A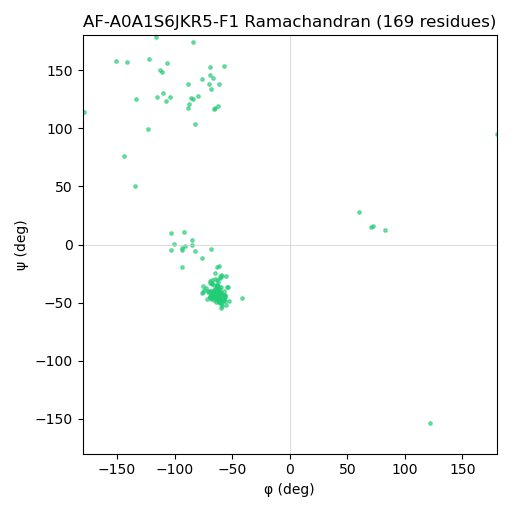RG A 1 91 ? 11.864 -4.591 -28.241 1.00 93.50 91 ARG A CA 1
ATOM 707 C C . ARG A 1 91 ? 11.792 -3.424 -27.257 1.00 93.50 91 ARG A C 1
ATOM 709 O O . ARG A 1 91 ? 10.703 -2.865 -27.090 1.00 93.50 91 ARG A O 1
ATOM 716 N N . PHE A 1 92 ? 12.903 -3.030 -26.632 1.00 95.25 92 PHE A N 1
ATOM 717 C CA . PHE A 1 92 ? 12.919 -1.903 -25.703 1.00 95.25 92 PHE A CA 1
ATOM 718 C C . PHE A 1 92 ? 12.611 -0.600 -26.440 1.00 95.25 92 PHE A C 1
ATOM 720 O O . PHE A 1 92 ? 13.364 -0.180 -27.313 1.00 95.25 92 PHE A O 1
ATOM 727 N N . LYS A 1 93 ? 11.497 0.052 -26.096 1.00 94.06 93 LYS A N 1
ATOM 728 C CA . LYS A 1 93 ? 11.112 1.337 -26.689 1.00 94.06 93 LYS A CA 1
ATOM 729 C C . LYS A 1 93 ? 11.731 2.478 -25.898 1.00 94.06 93 LYS A C 1
ATOM 731 O O . LYS A 1 93 ? 11.395 2.672 -24.732 1.00 94.06 93 LYS A O 1
ATOM 736 N N . PHE A 1 94 ? 12.583 3.249 -26.557 1.00 93.88 94 PHE A N 1
ATOM 737 C CA . PHE A 1 94 ? 13.164 4.464 -26.012 1.00 93.88 94 PHE A CA 1
ATOM 738 C C . PHE A 1 94 ? 12.533 5.678 -26.685 1.00 93.88 94 PHE A C 1
ATOM 740 O O . PHE A 1 94 ? 12.560 5.798 -27.908 1.00 93.88 94 PHE A O 1
ATOM 747 N N . THR A 1 95 ? 11.960 6.572 -25.885 1.00 94.12 95 THR A N 1
ATOM 748 C CA . THR A 1 95 ? 11.322 7.799 -26.365 1.00 94.12 95 THR A CA 1
ATOM 749 C C . THR A 1 95 ? 12.100 8.998 -25.849 1.00 94.12 95 THR A C 1
ATOM 751 O O . THR A 1 95 ? 12.305 9.127 -24.644 1.00 94.12 95 THR A O 1
ATOM 754 N N . THR A 1 96 ? 12.503 9.896 -26.744 1.00 93.69 96 THR A N 1
ATOM 755 C CA . THR A 1 96 ? 13.267 11.093 -26.383 1.00 93.69 96 THR A CA 1
ATOM 756 C C . THR A 1 96 ? 12.829 12.307 -27.193 1.00 93.69 96 THR A C 1
ATOM 758 O O . THR A 1 96 ? 12.270 12.186 -28.283 1.00 93.69 96 THR A O 1
ATOM 761 N N . SER A 1 97 ? 13.082 13.492 -26.647 1.00 95.00 97 SER A N 1
ATOM 762 C CA . SER A 1 97 ? 12.879 14.755 -27.350 1.00 95.00 97 SER A CA 1
ATOM 763 C C . SER A 1 97 ? 14.117 15.094 -28.175 1.00 95.00 97 SER A C 1
ATOM 765 O O . SER A 1 97 ? 15.226 15.179 -27.647 1.00 95.00 97 SER A O 1
ATOM 767 N N . THR A 1 98 ? 13.917 15.339 -29.462 1.00 9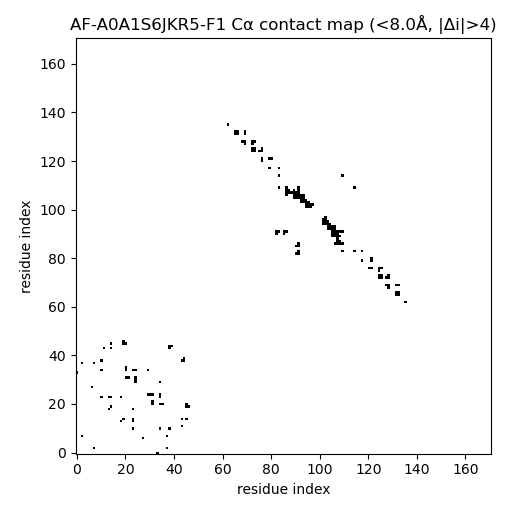2.81 98 THR A N 1
ATOM 768 C CA . THR A 1 98 ? 14.930 15.754 -30.432 1.00 92.81 98 THR A CA 1
ATOM 769 C C . THR A 1 98 ? 14.611 17.155 -30.964 1.00 92.81 98 THR A C 1
ATOM 771 O O . THR A 1 98 ? 13.596 17.767 -30.622 1.00 92.81 98 THR A O 1
ATOM 774 N N . VAL A 1 99 ? 15.470 17.676 -31.845 1.00 93.81 99 VAL A N 1
ATOM 775 C CA . VAL A 1 99 ? 15.216 18.937 -32.565 1.00 93.81 99 VAL A CA 1
ATOM 776 C C . VAL A 1 99 ? 13.990 18.871 -33.486 1.00 93.81 99 VAL A C 1
ATOM 778 O O . VAL A 1 99 ? 13.448 19.915 -33.837 1.00 93.81 99 VAL A O 1
ATOM 781 N N . ASN A 1 100 ? 13.535 17.666 -33.848 1.00 93.06 100 ASN A N 1
ATOM 782 C CA . ASN A 1 100 ? 12.390 17.441 -34.733 1.00 93.06 100 ASN A CA 1
ATOM 783 C C . ASN A 1 100 ? 11.101 17.074 -33.974 1.00 93.06 100 ASN A C 1
ATOM 785 O O . ASN A 1 100 ? 10.067 16.858 -34.604 1.00 93.06 100 ASN A O 1
ATOM 789 N N . GLY A 1 101 ? 11.136 17.012 -32.638 1.00 94.56 101 GLY A N 1
ATOM 790 C CA . GLY A 1 101 ? 9.989 16.655 -31.800 1.00 94.56 101 GLY A CA 1
ATOM 791 C C . GLY A 1 101 ? 10.252 15.434 -30.923 1.00 94.56 101 GLY A C 1
ATOM 792 O O . GLY A 1 101 ? 11.383 15.174 -30.535 1.00 94.56 101 GLY A O 1
ATOM 793 N N . ILE A 1 102 ? 9.197 14.707 -30.554 1.00 95.88 102 ILE A N 1
ATOM 794 C CA . ILE A 1 102 ? 9.327 13.469 -29.775 1.00 95.88 102 ILE A CA 1
ATOM 795 C C . ILE A 1 102 ? 9.527 12.312 -30.748 1.00 95.88 102 ILE A C 1
ATOM 797 O O . ILE A 1 102 ? 8.660 12.043 -31.579 1.00 95.88 102 ILE A O 1
ATOM 801 N N . GLU A 1 103 ? 10.645 11.611 -30.614 1.00 94.31 103 GLU A N 1
ATOM 802 C CA . GLU A 1 103 ? 10.982 10.436 -31.412 1.00 94.31 103 GLU A CA 1
ATOM 803 C C . GLU A 1 103 ? 10.983 9.188 -30.526 1.00 94.31 103 GLU A C 1
ATOM 805 O O . GLU A 1 103 ? 11.211 9.261 -29.317 1.00 94.31 103 GLU A O 1
ATOM 810 N N . THR A 1 104 ? 10.662 8.032 -31.108 1.00 94.62 104 THR A N 1
ATOM 811 C CA . THR A 1 104 ? 10.682 6.741 -30.409 1.00 94.62 104 THR A CA 1
ATOM 812 C C . THR A 1 104 ? 11.388 5.706 -31.261 1.00 94.62 104 THR A C 1
ATOM 814 O O . THR A 1 104 ? 10.982 5.457 -32.395 1.00 94.62 104 THR A O 1
ATOM 817 N N . GLU A 1 105 ? 12.403 5.073 -30.689 1.00 92.69 105 GLU A N 1
ATOM 818 C CA . GLU A 1 105 ? 13.210 4.046 -31.335 1.00 92.69 105 GLU A CA 1
ATOM 819 C C . GLU A 1 105 ? 13.175 2.743 -30.529 1.00 92.69 105 GLU A C 1
ATOM 821 O O . GLU A 1 105 ? 12.797 2.729 -29.356 1.00 92.69 105 GLU A O 1
ATOM 826 N N . SER A 1 106 ? 13.503 1.627 -31.184 1.00 94.75 106 SER A N 1
ATOM 827 C CA . SER A 1 106 ? 13.656 0.333 -30.511 1.00 94.75 106 SER A CA 1
ATOM 828 C C . SER A 1 106 ? 15.136 0.030 -30.370 1.00 94.75 106 SER A C 1
ATOM 830 O O . SER A 1 106 ? 15.852 0.086 -31.365 1.00 94.75 106 SER A O 1
ATOM 832 N N . LEU A 1 107 ? 15.575 -0.263 -29.153 1.00 93.19 107 LEU A N 1
ATOM 833 C CA . LEU A 1 107 ? 16.974 -0.512 -28.833 1.00 93.19 107 LEU A CA 1
ATOM 834 C C . LEU A 1 107 ? 17.184 -1.986 -28.483 1.00 93.19 107 LEU A C 1
ATOM 836 O O . LEU A 1 107 ? 16.295 -2.631 -27.925 1.00 93.19 107 LEU A O 1
ATOM 840 N N . ASP A 1 108 ? 18.376 -2.483 -28.800 1.00 93.88 108 ASP A N 1
ATOM 841 C CA . ASP A 1 108 ? 18.896 -3.819 -28.470 1.00 93.88 108 ASP A CA 1
ATOM 842 C C . ASP A 1 108 ? 19.542 -3.894 -27.077 1.00 93.88 108 ASP A C 1
ATOM 844 O O . ASP A 1 108 ? 20.113 -4.909 -26.690 1.00 93.88 108 ASP A O 1
ATOM 848 N N . HIS A 1 109 ? 19.476 -2.800 -26.322 1.00 93.56 109 HIS A N 1
ATOM 849 C CA . HIS A 1 109 ? 19.944 -2.706 -24.949 1.00 93.56 109 HIS A CA 1
ATOM 850 C C . HIS A 1 109 ? 19.128 -1.656 -24.191 1.00 93.56 109 HIS A C 1
ATOM 852 O O . HIS A 1 109 ? 18.541 -0.744 -24.781 1.00 93.56 109 HIS A O 1
ATOM 858 N N . VAL A 1 110 ? 19.116 -1.759 -22.862 1.00 95.56 110 VAL A N 1
ATOM 859 C CA . VAL A 1 110 ? 18.533 -0.728 -21.999 1.00 95.56 110 VAL A CA 1
ATOM 860 C C . VAL A 1 110 ? 19.576 0.370 -21.763 1.00 95.56 110 VAL A C 1
ATOM 862 O O . VAL A 1 110 ? 20.673 0.078 -21.282 1.00 95.56 110 VAL A O 1
ATOM 865 N N . PRO A 1 111 ? 19.277 1.650 -22.045 1.00 94.69 111 PRO A N 1
ATOM 866 C CA . PRO A 1 111 ? 20.160 2.743 -21.653 1.00 94.69 111 PRO A CA 1
ATOM 867 C C . PRO A 1 111 ? 20.313 2.806 -20.128 1.00 94.69 111 PRO A C 1
ATOM 869 O O . PRO A 1 111 ? 19.326 2.738 -19.401 1.00 94.69 111 PRO A O 1
ATOM 872 N N . GLY A 1 112 ? 21.526 3.036 -19.617 1.00 94.88 112 GLY A N 1
ATOM 873 C CA . GLY A 1 112 ? 21.789 2.939 -18.171 1.00 94.88 112 GLY A CA 1
ATOM 874 C C . GLY A 1 112 ? 20.952 3.871 -17.273 1.00 94.88 112 GLY A C 1
ATOM 875 O O . GLY A 1 112 ? 20.690 3.543 -16.116 1.00 94.88 112 GLY A O 1
ATOM 876 N N . GLN A 1 113 ? 20.492 5.025 -17.781 1.00 94.25 113 GLN A N 1
ATOM 877 C CA . GLN A 1 113 ? 19.564 5.890 -17.032 1.00 94.25 113 GLN A CA 1
ATOM 878 C C . GLN A 1 113 ? 18.165 5.272 -16.917 1.00 94.25 113 GLN A C 1
ATOM 880 O O . GLN A 1 113 ? 17.568 5.326 -15.842 1.00 94.25 113 GLN A O 1
ATOM 885 N N . GLU A 1 114 ? 17.674 4.652 -17.992 1.00 95.06 114 GLU A N 1
ATOM 886 C CA . GLU A 1 114 ? 16.399 3.932 -17.994 1.00 95.06 114 GLU A CA 1
ATOM 887 C C . GLU A 1 114 ? 16.483 2.691 -17.109 1.00 95.06 114 GLU A C 1
ATOM 889 O O . GLU A 1 114 ? 15.609 2.475 -16.275 1.00 95.06 114 GLU A O 1
ATOM 894 N N . GLU A 1 115 ? 17.575 1.927 -17.198 1.00 95.88 115 GLU A N 1
ATOM 895 C CA . GLU A 1 115 ? 17.793 0.747 -16.356 1.00 95.88 115 GLU A CA 1
ATOM 896 C C . GLU A 1 115 ? 17.733 1.111 -14.870 1.00 95.88 115 GLU A C 1
ATOM 898 O O . GLU A 1 115 ? 17.009 0.487 -14.088 1.00 95.88 115 GLU A O 1
ATOM 903 N N . LYS A 1 116 ? 18.427 2.186 -14.481 1.00 97.31 116 LYS A N 1
ATOM 904 C CA . LYS A 1 116 ? 18.395 2.707 -13.114 1.00 97.31 116 LYS A CA 1
ATOM 905 C C . LYS A 1 116 ? 16.991 3.158 -12.704 1.00 97.31 116 LYS A C 1
ATOM 907 O O . LYS A 1 116 ? 16.562 2.862 -11.586 1.00 97.31 116 LYS A O 1
ATOM 912 N N . ALA A 1 117 ? 16.288 3.889 -13.568 1.00 96.75 117 ALA A N 1
ATOM 913 C CA . ALA A 1 117 ? 14.955 4.408 -13.273 1.00 96.75 117 ALA A CA 1
ATOM 914 C C . ALA A 1 117 ? 13.924 3.277 -13.108 1.00 96.75 117 ALA A C 1
ATOM 916 O O . ALA A 1 117 ? 13.198 3.243 -12.110 1.00 96.75 117 ALA A O 1
ATOM 917 N N . LEU A 1 118 ? 13.901 2.323 -14.040 1.00 96.31 118 LEU A N 1
ATOM 918 C CA . LEU A 1 118 ? 13.000 1.170 -14.035 1.00 96.31 118 LEU A CA 1
ATOM 919 C C . LEU A 1 118 ? 13.291 0.245 -12.846 1.00 96.31 118 LEU A C 1
ATOM 921 O O . LEU A 1 118 ? 12.369 -0.099 -12.104 1.00 96.31 118 LEU A O 1
ATOM 925 N N . SER A 1 119 ? 14.563 -0.069 -12.584 1.00 97.12 119 SER A N 1
ATOM 926 C CA . SER A 1 119 ? 14.977 -0.878 -11.424 1.00 97.12 119 SER A CA 1
ATOM 927 C C . SER A 1 119 ? 14.614 -0.213 -10.091 1.00 97.12 119 SER A C 1
ATOM 929 O O . SER A 1 119 ? 14.172 -0.876 -9.145 1.00 97.12 119 SER A O 1
ATOM 931 N N . GLY A 1 120 ? 14.742 1.116 -10.011 1.00 98.25 120 GLY A N 1
ATOM 932 C CA . GLY A 1 120 ? 14.304 1.899 -8.857 1.00 98.25 120 GLY A CA 1
ATOM 933 C C . GLY A 1 120 ? 12.791 1.818 -8.633 1.00 98.25 120 GLY A C 1
ATOM 934 O O . GLY A 1 120 ? 12.345 1.592 -7.505 1.00 98.25 120 GLY A O 1
ATOM 935 N N . ALA A 1 121 ? 11.999 1.933 -9.703 1.00 98.12 121 ALA A N 1
ATOM 936 C CA . ALA A 1 121 ? 10.545 1.801 -9.639 1.00 98.12 121 ALA A CA 1
ATOM 937 C C . ALA A 1 121 ? 10.107 0.387 -9.216 1.00 98.12 121 ALA A C 1
ATOM 939 O O . ALA A 1 121 ? 9.255 0.257 -8.334 1.00 98.12 121 ALA A O 1
ATOM 940 N N . ILE A 1 122 ? 10.730 -0.660 -9.770 1.00 98.44 122 ILE A N 1
ATOM 941 C CA . ILE A 1 122 ? 10.513 -2.064 -9.378 1.00 98.44 122 ILE A CA 1
ATOM 942 C C . ILE A 1 122 ? 10.760 -2.241 -7.878 1.00 98.44 122 ILE A C 1
ATOM 944 O O . ILE A 1 122 ? 9.887 -2.714 -7.148 1.00 98.44 122 ILE A O 1
ATOM 948 N N . THR A 1 123 ? 11.918 -1.783 -7.397 1.00 98.12 123 THR A N 1
ATOM 949 C CA . THR A 1 123 ? 12.279 -1.852 -5.975 1.00 98.12 123 THR A CA 1
ATOM 950 C C . THR A 1 123 ? 11.241 -1.145 -5.104 1.00 98.12 123 THR A C 1
ATOM 952 O O . THR A 1 123 ? 10.821 -1.668 -4.070 1.00 98.12 123 THR A O 1
ATOM 955 N N . GLN A 1 124 ? 10.780 0.039 -5.516 1.00 98.25 124 GLN A N 1
ATOM 956 C CA . GLN A 1 124 ? 9.767 0.785 -4.777 1.00 98.25 124 GLN A CA 1
ATOM 957 C C . GLN A 1 124 ? 8.430 0.036 -4.718 1.00 98.25 124 GLN A C 1
ATOM 959 O O . GLN A 1 124 ? 7.852 -0.059 -3.635 1.00 98.25 124 GLN A O 1
ATOM 964 N N . TYR A 1 125 ? 7.940 -0.505 -5.835 1.00 98.12 125 TYR A N 1
ATOM 965 C CA . TYR A 1 125 ? 6.675 -1.243 -5.861 1.00 98.12 125 TYR A CA 1
ATOM 966 C C . TYR A 1 125 ? 6.733 -2.520 -5.026 1.00 98.12 125 TYR A C 1
ATOM 968 O O . TYR A 1 125 ? 5.827 -2.744 -4.222 1.00 98.12 125 TYR A O 1
ATOM 976 N N . MET A 1 126 ? 7.818 -3.289 -5.127 1.00 98.06 126 MET A N 1
ATOM 977 C CA . MET A 1 126 ? 8.016 -4.493 -4.315 1.00 98.06 126 MET A CA 1
ATOM 978 C C . MET A 1 126 ? 8.077 -4.164 -2.819 1.00 98.06 126 MET A C 1
ATOM 980 O O . MET A 1 126 ? 7.395 -4.799 -2.019 1.00 98.06 126 MET A O 1
ATOM 984 N N . ASN A 1 127 ? 8.794 -3.106 -2.429 1.00 97.44 127 ASN A N 1
ATOM 985 C CA . ASN A 1 127 ? 8.851 -2.673 -1.031 1.00 97.44 127 ASN A CA 1
ATOM 986 C C . ASN A 1 127 ? 7.484 -2.234 -0.483 1.00 97.44 127 ASN A C 1
ATOM 988 O O . ASN A 1 127 ? 7.197 -2.449 0.695 1.00 97.44 127 ASN A O 1
ATOM 992 N N . GLN A 1 128 ? 6.639 -1.594 -1.298 1.00 97.19 128 GLN A N 1
ATOM 993 C CA . GLN A 1 128 ? 5.283 -1.229 -0.874 1.00 97.19 128 GLN A CA 1
ATOM 994 C C . GLN A 1 128 ? 4.360 -2.448 -0.795 1.00 97.19 128 GLN A C 1
ATOM 996 O O . GLN A 1 128 ? 3.563 -2.529 0.137 1.00 97.19 128 GLN A O 1
ATOM 1001 N N . ALA A 1 129 ? 4.491 -3.404 -1.719 1.00 96.44 129 ALA A N 1
ATOM 1002 C CA . ALA A 1 129 ? 3.745 -4.657 -1.681 1.00 96.44 129 ALA A CA 1
ATOM 1003 C C . ALA A 1 129 ? 4.042 -5.439 -0.392 1.00 96.44 129 ALA A C 1
ATOM 1005 O O . ALA A 1 129 ? 3.118 -5.710 0.373 1.00 96.44 129 ALA A O 1
ATOM 1006 N N . VAL A 1 130 ? 5.325 -5.650 -0.073 1.00 95.25 130 VAL A N 1
ATOM 1007 C CA . VAL A 1 130 ? 5.761 -6.330 1.159 1.00 95.25 130 VAL A CA 1
ATOM 1008 C C . VAL A 1 130 ? 5.214 -5.640 2.410 1.00 95.25 130 VAL A C 1
ATOM 1010 O O . VAL A 1 130 ? 4.722 -6.302 3.319 1.00 95.25 130 VAL A O 1
ATOM 1013 N N . LYS A 1 131 ? 5.241 -4.302 2.472 1.00 93.56 131 LYS A N 1
ATOM 1014 C CA . LYS A 1 131 ? 4.687 -3.556 3.617 1.00 93.56 131 LYS A CA 1
ATOM 1015 C C . LYS A 1 131 ? 3.180 -3.759 3.773 1.00 93.56 131 LYS A C 1
ATOM 1017 O O . LYS A 1 131 ? 2.695 -3.879 4.894 1.00 93.56 131 LYS A O 1
ATOM 1022 N N . LEU A 1 132 ? 2.432 -3.773 2.671 1.00 93.00 132 LEU A N 1
ATOM 1023 C CA . LEU A 1 132 ? 0.985 -3.996 2.705 1.00 93.00 132 LEU A CA 1
ATOM 1024 C C . LEU A 1 132 ? 0.643 -5.430 3.121 1.00 93.00 132 LEU A C 1
ATOM 1026 O O . LEU A 1 132 ? -0.273 -5.620 3.913 1.00 93.00 132 LEU A O 1
ATOM 1030 N N . GLU A 1 133 ? 1.404 -6.414 2.646 1.00 92.31 133 GLU A N 1
ATOM 1031 C CA . GLU A 1 133 ? 1.261 -7.816 3.050 1.00 92.31 133 GLU A CA 1
ATOM 1032 C C . GLU A 1 133 ? 1.612 -8.024 4.527 1.00 92.31 133 GLU A C 1
ATOM 1034 O O . GLU A 1 133 ? 0.898 -8.735 5.227 1.00 92.31 133 GLU A O 1
ATOM 1039 N N . GLN A 1 134 ? 2.653 -7.353 5.036 1.00 89.06 134 GLN A N 1
ATOM 1040 C CA . GLN A 1 134 ? 3.003 -7.366 6.462 1.00 89.06 134 GLN A CA 1
ATOM 1041 C C . GLN A 1 134 ? 1.874 -6.810 7.336 1.00 89.06 134 GLN A C 1
ATOM 1043 O O . GLN A 1 134 ? 1.585 -7.374 8.388 1.00 89.06 134 GLN A O 1
ATOM 1048 N N . LEU A 1 135 ? 1.195 -5.744 6.893 1.00 86.81 135 LEU A N 1
ATOM 1049 C CA . LEU A 1 135 ? 0.019 -5.201 7.588 1.00 86.81 135 LEU A CA 1
ATOM 1050 C C . LEU A 1 135 ? -1.169 -6.175 7.608 1.00 86.81 135 LEU A C 1
ATOM 1052 O O . LEU A 1 135 ? -2.033 -6.062 8.476 1.00 86.81 135 LEU A O 1
ATOM 1056 N N . ASP A 1 136 ? -1.228 -7.094 6.646 1.00 83.19 136 ASP A N 1
ATOM 1057 C CA . ASP A 1 136 ? -2.244 -8.145 6.556 1.00 83.19 136 ASP A CA 1
ATOM 1058 C C . ASP A 1 136 ? -1.817 -9.473 7.200 1.00 83.19 136 ASP A C 1
ATOM 1060 O O . ASP A 1 136 ? -2.632 -10.407 7.252 1.00 83.19 136 ASP A O 1
ATOM 1064 N N . GLY A 1 137 ? -0.576 -9.537 7.701 1.00 76.94 137 GLY A N 1
ATOM 1065 C CA . GLY A 1 137 ? -0.026 -10.642 8.475 1.00 76.94 137 GLY A CA 1
ATOM 1066 C C . GLY A 1 137 ? -0.859 -10.942 9.720 1.00 76.94 137 GLY A C 1
ATOM 1067 O O . GLY A 1 137 ? -1.588 -10.090 10.228 1.00 76.94 137 GLY A O 1
ATOM 1068 N N . ASP A 1 138 ? -0.795 -12.190 10.182 1.00 65.31 138 ASP A N 1
ATOM 1069 C CA . ASP A 1 138 ? -1.674 -12.680 11.241 1.00 65.31 138 ASP A CA 1
ATOM 1070 C C . ASP A 1 138 ? -1.402 -11.951 12.576 1.00 65.31 138 ASP A C 1
ATOM 1072 O O . ASP A 1 138 ? -0.309 -12.096 13.141 1.00 65.31 138 ASP A O 1
ATOM 1076 N N . PRO A 1 139 ? -2.381 -11.205 13.129 1.00 62.97 139 PRO A N 1
ATOM 1077 C CA . PRO A 1 139 ? -2.250 -10.568 14.437 1.00 62.97 139 PRO A CA 1
ATOM 1078 C C . PRO A 1 139 ? -1.896 -11.563 15.547 1.00 62.97 139 PRO A C 1
ATOM 1080 O O . PRO A 1 139 ? -1.261 -11.180 16.527 1.00 62.97 139 PRO A O 1
ATOM 1083 N N . GLY A 1 140 ? -2.279 -12.839 15.400 1.00 65.69 140 GLY A N 1
ATOM 1084 C CA . GLY A 1 140 ? -1.946 -13.899 16.348 1.00 65.69 140 GLY A CA 1
ATOM 1085 C C . GLY A 1 140 ? -0.454 -14.228 16.388 1.00 65.69 140 GLY A C 1
ATOM 1086 O O . GLY A 1 140 ? 0.076 -14.515 17.460 1.00 65.69 140 GLY A O 1
ATOM 1087 N N . VAL A 1 141 ? 0.247 -14.127 15.256 1.00 67.50 141 VAL A N 1
ATOM 1088 C CA . VAL A 1 141 ? 1.692 -14.395 15.173 1.00 67.50 141 VAL A CA 1
ATOM 1089 C C . VAL A 1 141 ? 2.494 -13.245 15.777 1.00 67.50 141 VAL A C 1
ATOM 1091 O O . VAL A 1 141 ? 3.437 -13.492 16.526 1.00 67.50 141 VAL A O 1
ATOM 1094 N N . GLU A 1 142 ? 2.096 -11.997 15.528 1.00 65.88 142 GLU A 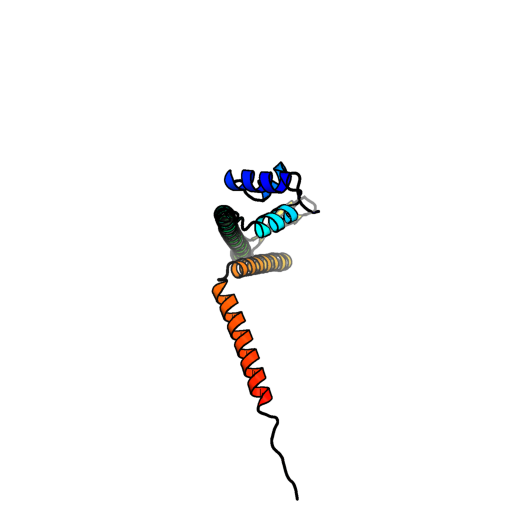N 1
ATOM 1095 C CA . GLU A 1 142 ? 2.732 -10.834 16.162 1.00 65.88 142 GLU A CA 1
ATOM 1096 C C . GLU A 1 142 ? 2.437 -10.764 17.666 1.00 65.88 142 GLU A C 1
ATOM 1098 O O . GLU A 1 142 ? 3.344 -10.530 18.466 1.00 65.88 142 GLU A O 1
ATOM 1103 N N . ALA A 1 143 ? 1.206 -11.073 18.088 1.00 72.00 143 ALA A N 1
ATOM 1104 C CA . ALA A 1 143 ? 0.877 -11.202 19.506 1.00 72.00 143 ALA A CA 1
ATOM 1105 C C . ALA A 1 143 ? 1.697 -12.318 20.180 1.00 72.00 143 ALA A C 1
ATOM 1107 O O . ALA A 1 143 ? 2.251 -12.099 21.256 1.00 72.00 143 ALA A O 1
ATOM 1108 N N . ALA A 1 144 ? 1.843 -13.483 19.538 1.00 75.00 144 ALA A N 1
ATOM 1109 C CA . ALA A 1 144 ? 2.672 -14.575 20.044 1.00 75.00 144 ALA A CA 1
ATOM 1110 C C . ALA A 1 144 ? 4.158 -14.188 20.120 1.00 75.00 144 ALA A C 1
ATOM 1112 O O . ALA A 1 144 ? 4.805 -14.444 21.134 1.00 75.00 144 ALA A O 1
ATOM 1113 N N . ARG A 1 145 ? 4.702 -13.517 19.095 1.00 77.56 145 ARG A N 1
ATOM 1114 C CA . ARG A 1 145 ? 6.086 -13.017 19.089 1.00 77.56 145 ARG A CA 1
ATOM 1115 C C . ARG A 1 145 ? 6.319 -12.002 20.207 1.00 77.56 145 ARG A C 1
ATOM 1117 O O . ARG A 1 145 ? 7.329 -12.088 20.900 1.00 77.56 145 ARG A O 1
ATOM 1124 N N . SER A 1 146 ? 5.376 -11.086 20.419 1.00 84.06 146 SER A N 1
ATOM 1125 C CA . SER A 1 146 ? 5.450 -10.101 21.497 1.00 84.06 146 SER A CA 1
ATOM 1126 C C . SER A 1 146 ? 5.384 -10.761 22.878 1.00 84.06 146 SER A C 1
ATOM 1128 O O . SER A 1 146 ? 6.181 -10.411 23.744 1.00 84.06 146 SER A O 1
ATOM 1130 N N . MET A 1 147 ? 4.497 -11.745 23.085 1.00 85.81 147 MET A N 1
ATOM 1131 C CA . MET A 1 147 ? 4.427 -12.507 24.341 1.00 85.81 147 MET A CA 1
ATOM 1132 C C . MET A 1 147 ? 5.713 -13.299 24.610 1.00 85.81 147 MET A C 1
ATOM 1134 O O . MET A 1 147 ? 6.191 -13.317 25.743 1.00 85.81 147 MET A O 1
ATOM 1138 N N . LEU A 1 148 ? 6.298 -13.918 23.579 1.00 91.88 148 LEU A N 1
ATOM 1139 C CA . LEU A 1 148 ? 7.580 -14.621 23.687 1.00 91.88 148 LEU A CA 1
ATOM 1140 C C . LEU A 1 148 ? 8.735 -13.663 24.005 1.00 91.88 148 LEU A C 1
ATOM 1142 O O . LEU A 1 148 ? 9.594 -14.004 24.814 1.00 91.88 148 LEU A O 1
ATOM 1146 N N . GLY A 1 149 ? 8.734 -12.458 23.427 1.00 91.81 149 GLY A N 1
ATOM 1147 C CA . GLY A 1 149 ? 9.691 -11.402 23.761 1.00 91.81 149 GLY A CA 1
ATOM 1148 C C . GLY A 1 149 ? 9.593 -10.980 25.228 1.00 91.81 149 GLY A C 1
ATOM 1149 O O . GLY A 1 149 ? 10.593 -11.005 25.941 1.00 91.81 149 GLY A O 1
ATOM 1150 N N . SER A 1 150 ? 8.380 -10.696 25.711 1.00 91.38 150 SER A N 1
ATOM 1151 C CA . SER A 1 150 ? 8.145 -10.348 27.119 1.00 91.38 150 SER A CA 1
ATOM 1152 C C . SER A 1 150 ? 8.523 -11.481 28.083 1.00 91.38 150 SER A C 1
ATOM 1154 O O . SER A 1 150 ? 9.037 -11.222 29.170 1.00 91.38 150 SER A O 1
ATOM 1156 N N . LEU A 1 151 ? 8.309 -12.742 27.691 1.00 88.19 151 LEU A N 1
ATOM 1157 C CA . LEU A 1 151 ? 8.733 -13.905 28.472 1.00 88.19 151 LEU A CA 1
ATOM 1158 C C . LEU A 1 151 ? 10.264 -14.026 28.530 1.00 88.19 151 LEU A C 1
ATOM 1160 O O . LEU A 1 151 ? 10.816 -14.248 29.606 1.00 88.19 151 LEU A O 1
ATOM 1164 N N . ALA A 1 152 ? 10.954 -13.852 27.400 1.00 88.75 152 ALA A N 1
ATOM 1165 C CA . ALA A 1 152 ? 12.414 -13.895 27.331 1.00 88.75 152 ALA A CA 1
ATOM 1166 C C . ALA A 1 152 ? 13.067 -12.767 28.150 1.00 88.75 152 ALA A C 1
ATOM 1168 O O . ALA A 1 152 ? 14.040 -13.004 28.866 1.00 88.75 152 ALA A O 1
ATOM 1169 N N . GLU A 1 153 ? 12.503 -11.557 28.109 1.00 90.19 153 GLU A N 1
ATOM 1170 C CA . GLU A 1 153 ? 12.920 -10.442 28.967 1.00 90.19 153 GLU A CA 1
ATOM 1171 C C . GLU A 1 153 ? 12.722 -10.761 30.455 1.00 90.19 153 GLU A C 1
ATOM 1173 O O . GLU A 1 153 ? 13.614 -10.503 31.266 1.00 90.19 153 GLU A O 1
ATOM 1178 N N . GLY A 1 154 ? 11.587 -11.368 30.817 1.00 90.25 154 GLY A N 1
ATOM 1179 C CA . GLY A 1 154 ? 11.311 -11.810 32.186 1.00 90.25 154 GLY A CA 1
ATOM 1180 C C . GLY A 1 154 ? 12.311 -12.856 32.691 1.00 90.25 154 GLY A C 1
ATOM 1181 O O . GLY A 1 154 ? 12.803 -12.740 33.813 1.00 90.25 154 GLY A O 1
ATOM 1182 N N . LEU A 1 155 ? 12.660 -13.833 31.849 1.00 87.44 155 LEU A N 1
ATOM 1183 C CA . LEU A 1 155 ? 13.646 -14.872 32.166 1.00 87.44 155 LEU A CA 1
ATOM 1184 C C . LEU A 1 155 ? 15.058 -14.299 32.337 1.00 87.44 155 LEU A C 1
ATOM 1186 O O . LEU A 1 155 ? 15.723 -14.621 33.317 1.00 87.44 155 LEU A O 1
ATOM 1190 N N . ASN A 1 156 ? 15.497 -13.405 31.447 1.00 87.56 156 ASN A N 1
ATOM 1191 C CA . ASN A 1 156 ? 16.799 -12.740 31.574 1.00 87.56 156 ASN A CA 1
ATOM 1192 C C . ASN A 1 156 ? 16.884 -11.873 32.833 1.00 87.56 156 ASN A C 1
ATOM 1194 O O . ASN A 1 156 ? 17.926 -11.824 33.486 1.00 87.56 156 ASN A O 1
ATOM 1198 N N . LYS A 1 157 ? 15.785 -11.207 33.200 1.00 85.00 157 LYS A N 1
ATOM 1199 C CA . LYS A 1 157 ? 15.722 -10.408 34.423 1.00 85.00 157 LYS A CA 1
ATOM 1200 C C . LYS A 1 157 ? 15.829 -11.275 35.677 1.00 85.00 157 LYS A C 1
ATOM 1202 O O . LYS A 1 157 ? 16.500 -10.857 36.609 1.00 85.00 157 LYS A O 1
ATOM 1207 N N . LEU A 1 158 ? 15.216 -12.462 35.704 1.00 77.31 158 LEU A N 1
ATOM 1208 C CA . LEU A 1 158 ? 15.382 -13.408 36.815 1.00 77.31 158 LEU A CA 1
ATOM 1209 C C . LEU A 1 158 ? 16.796 -13.998 36.863 1.00 77.31 158 LEU A C 1
ATOM 1211 O O . LEU A 1 158 ? 17.412 -14.008 37.921 1.00 77.31 158 LEU A O 1
ATOM 1215 N N . ALA A 1 159 ? 17.336 -14.424 35.720 1.00 77.69 159 ALA A N 1
ATOM 1216 C CA . ALA A 1 159 ? 18.679 -14.997 35.646 1.00 77.69 159 ALA A CA 1
ATOM 1217 C C . ALA A 1 159 ? 19.777 -13.992 36.047 1.00 77.69 159 ALA A C 1
ATOM 1219 O O . ALA A 1 159 ? 20.794 -14.380 36.611 1.00 77.69 159 ALA A O 1
ATOM 1220 N N . GLY A 1 160 ? 19.564 -12.695 35.799 1.00 67.19 160 GLY A N 1
ATOM 1221 C CA . GLY A 1 160 ? 20.459 -11.626 36.250 1.00 67.19 160 GLY A CA 1
ATOM 1222 C C . GLY A 1 160 ? 20.344 -11.265 37.737 1.00 67.19 160 GLY A C 1
ATOM 1223 O O . GLY A 1 160 ? 21.199 -10.539 38.235 1.00 67.19 160 GLY A O 1
ATOM 1224 N N . LEU A 1 161 ? 19.314 -11.744 38.447 1.00 57.28 161 LEU A N 1
ATOM 1225 C CA . LEU A 1 161 ? 19.109 -11.491 39.880 1.00 57.28 161 LEU A CA 1
ATOM 1226 C C . LEU A 1 161 ? 19.697 -12.596 40.778 1.00 57.28 161 LEU A C 1
ATOM 1228 O O . LEU A 1 161 ? 19.987 -12.315 41.936 1.00 57.28 161 LEU A O 1
ATOM 1232 N N . ASP A 1 162 ? 19.953 -13.796 40.246 1.00 50.56 162 ASP A N 1
ATOM 1233 C CA . ASP A 1 162 ? 20.569 -14.921 40.983 1.00 50.56 162 ASP A CA 1
ATOM 1234 C C . ASP A 1 162 ? 22.115 -14.887 41.012 1.00 50.56 162 ASP A C 1
ATOM 1236 O O . ASP A 1 162 ? 22.750 -15.748 41.612 1.00 50.56 162 ASP A O 1
ATOM 1240 N N . GLY A 1 163 ? 22.755 -13.891 40.386 1.00 50.88 163 GLY A N 1
ATOM 1241 C CA . GLY A 1 163 ? 24.221 -13.768 40.326 1.00 50.88 163 GLY A CA 1
ATOM 1242 C C . GLY A 1 163 ? 24.869 -12.934 41.441 1.00 50.88 163 GLY A C 1
ATOM 1243 O O . GLY A 1 163 ? 26.033 -12.566 41.306 1.00 50.88 163 GLY A O 1
ATOM 1244 N N . GLY A 1 164 ? 24.128 -12.560 42.489 1.00 51.88 164 GLY A N 1
ATOM 1245 C CA . GLY A 1 164 ? 24.527 -11.497 43.420 1.00 51.88 164 GLY A CA 1
ATOM 1246 C C . GLY A 1 164 ? 24.352 -11.818 44.901 1.00 51.88 164 GLY A C 1
ATOM 1247 O O . GLY A 1 164 ? 23.772 -11.008 45.620 1.00 51.88 164 GLY A O 1
ATOM 1248 N N . GLY A 1 165 ? 24.845 -12.962 45.370 1.00 49.97 165 GLY A N 1
ATOM 1249 C CA . GLY A 1 165 ? 24.937 -13.208 46.807 1.00 49.97 165 GLY A CA 1
ATOM 1250 C C . GLY A 1 165 ? 25.518 -14.568 47.154 1.00 49.97 165 GLY A C 1
ATOM 1251 O O . GLY A 1 165 ? 24.779 -15.541 47.171 1.00 49.97 165 GLY A O 1
ATOM 1252 N N . ASP A 1 166 ? 26.822 -14.622 47.414 1.00 48.91 166 ASP A N 1
ATOM 1253 C CA . ASP A 1 166 ? 27.377 -14.978 48.728 1.00 48.91 166 ASP A CA 1
ATOM 1254 C C . ASP A 1 166 ? 28.908 -14.888 48.635 1.00 48.91 166 ASP A C 1
ATOM 1256 O O 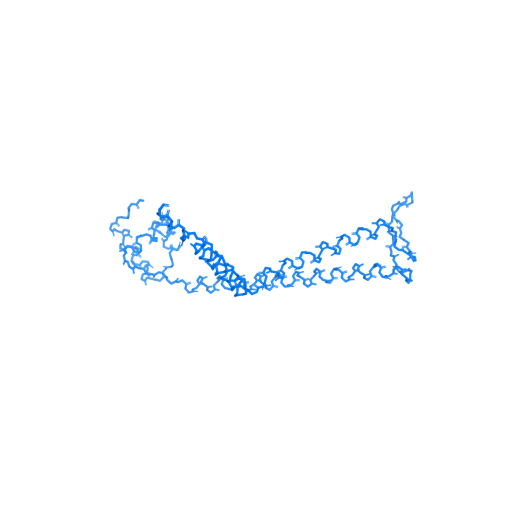. ASP A 1 166 ? 29.522 -15.627 47.878 1.00 48.91 166 ASP A O 1
ATOM 1260 N N . ASP A 1 167 ? 29.500 -13.940 49.355 1.00 45.12 167 ASP A N 1
ATOM 1261 C CA . ASP A 1 167 ? 30.871 -14.054 49.864 1.00 45.12 167 ASP A CA 1
ATOM 1262 C C . ASP A 1 167 ? 30.855 -13.367 51.228 1.00 45.12 167 ASP A C 1
ATOM 1264 O O . ASP A 1 167 ? 31.214 -12.201 51.418 1.00 45.12 167 ASP A O 1
ATOM 1268 N N . SER A 1 168 ? 30.293 -14.111 52.174 1.00 50.59 168 SER A N 1
ATOM 1269 C CA . SER A 1 168 ? 30.489 -13.911 53.597 1.00 50.59 168 SER A CA 1
ATOM 1270 C C . SER A 1 168 ? 31.812 -14.585 53.981 1.00 50.59 168 SER A C 1
ATOM 1272 O O . SER A 1 168 ? 31.850 -15.801 54.127 1.00 50.59 168 SER A O 1
ATOM 1274 N N . GLU A 1 169 ? 32.886 -13.821 54.185 1.00 42.44 169 GLU A N 1
ATOM 1275 C CA . GLU A 1 169 ? 34.023 -14.280 54.999 1.00 42.44 169 GLU A CA 1
ATOM 1276 C C . GLU A 1 169 ? 34.269 -13.291 56.147 1.00 42.44 169 GLU A C 1
ATOM 1278 O O . GLU A 1 169 ? 34.842 -12.211 55.993 1.00 42.44 169 GLU A O 1
ATOM 1283 N N . GLU A 1 170 ? 33.759 -13.685 57.317 1.00 42.62 170 GLU A N 1
ATOM 1284 C CA . GLU A 1 170 ? 34.297 -13.337 58.630 1.00 42.62 170 GLU A CA 1
ATOM 1285 C C . GLU A 1 170 ? 35.631 -14.079 58.837 1.00 42.62 170 GLU A C 1
ATOM 1287 O O . GLU A 1 170 ? 35.699 -15.281 58.572 1.00 42.62 170 GLU A O 1
ATOM 1292 N N . GLY A 1 171 ? 36.651 -13.407 59.390 1.00 38.69 171 GLY A N 1
ATOM 1293 C CA . GLY A 1 171 ? 37.846 -14.065 59.944 1.00 38.69 171 GLY A CA 1
ATOM 1294 C C . GLY A 1 171 ? 39.154 -13.325 59.738 1.00 38.69 171 GLY A C 1
ATOM 1295 O O . GLY A 1 171 ? 39.870 -13.681 58.781 1.00 38.69 171 GLY A O 1
#